Protein AF-A0A5I3I6V0-F1 (afdb_monomer_lite)

Secondary structure (DSSP, 8-state):
--------PPP-TT-HHHHHHHHHHHHHHHHHHHHHHHHHHHHHHHHHHHHT--HHHHHHHHHHHHHHHHH-

InterPro domains:
  IPR020126 Protein of unknown function DUF2732 [PF10809] (1-63)

Structure (mmCIF, N/CA/C/O backbone):
data_AF-A0A5I3I6V0-F1
#
_entry.id   AF-A0A5I3I6V0-F1
#
loop_
_atom_site.group_PDB
_atom_site.id
_atom_site.type_symbol
_atom_site.label_atom_id
_atom_site.label_alt_id
_atom_site.label_comp_id
_atom_site.label_asym_id
_atom_site.label_entity_id
_atom_site.label_seq_id
_atom_site.pdbx_PDB_ins_code
_atom_site.Cartn_x
_atom_site.Cartn_y
_atom_site.Cartn_z
_atom_site.occupancy
_atom_site.B_iso_or_equiv
_atom_site.auth_seq_id
_atom_site.auth_comp_id
_atom_site.auth_asym_id
_atom_site.auth_atom_id
_atom_site.pdbx_PDB_model_num
ATOM 1 N N . MET A 1 1 ? 28.897 2.240 -2.984 1.00 43.03 1 MET A N 1
ATOM 2 C CA . MET A 1 1 ? 28.805 1.804 -4.396 1.00 43.03 1 MET A CA 1
ATOM 3 C C . MET A 1 1 ? 27.621 2.519 -5.032 1.00 43.03 1 MET A C 1
ATOM 5 O O . MET A 1 1 ? 26.549 2.459 -4.447 1.00 43.03 1 MET A O 1
ATOM 9 N N . ARG A 1 2 ? 27.796 3.247 -6.145 1.00 49.19 2 ARG A N 1
ATOM 10 C CA . ARG A 1 2 ? 26.661 3.808 -6.904 1.00 49.19 2 ARG A CA 1
ATOM 11 C C . ARG A 1 2 ? 26.324 2.823 -8.018 1.00 49.19 2 ARG A C 1
ATOM 13 O O . ARG A 1 2 ? 27.193 2.532 -8.832 1.00 49.19 2 ARG A O 1
ATOM 20 N N . ASN A 1 3 ? 25.105 2.294 -8.017 1.00 67.12 3 ASN A N 1
ATOM 21 C CA . ASN A 1 3 ? 24.595 1.489 -9.120 1.00 67.12 3 ASN A CA 1
ATOM 22 C C . ASN A 1 3 ? 24.247 2.450 -10.268 1.00 67.12 3 ASN A C 1
ATOM 24 O O . ASN A 1 3 ? 23.206 3.099 -10.232 1.00 67.12 3 ASN A O 1
ATOM 28 N N . ILE A 1 4 ? 25.177 2.639 -11.205 1.00 72.94 4 ILE A N 1
ATOM 29 C CA . ILE A 1 4 ? 24.948 3.426 -12.419 1.00 72.94 4 ILE A CA 1
ATOM 30 C C . ILE A 1 4 ? 24.913 2.434 -13.578 1.00 72.94 4 ILE A C 1
ATOM 32 O O . ILE A 1 4 ? 25.957 1.966 -14.029 1.00 72.94 4 ILE A O 1
ATOM 36 N N . GLU A 1 5 ? 23.707 2.102 -14.038 1.00 78.38 5 GLU A N 1
ATOM 37 C CA . GLU A 1 5 ? 23.494 1.372 -15.287 1.00 78.38 5 GLU A CA 1
ATOM 38 C C . GLU A 1 5 ? 23.422 2.364 -16.451 1.00 78.38 5 GLU A C 1
ATOM 40 O O . GLU A 1 5 ? 22.499 3.175 -16.541 1.00 78.38 5 GLU A O 1
ATOM 45 N N . THR A 1 6 ? 24.378 2.286 -17.375 1.00 77.06 6 THR A N 1
ATOM 46 C CA . THR A 1 6 ? 24.332 3.059 -18.620 1.00 77.06 6 THR A CA 1
ATOM 47 C C . THR A 1 6 ? 23.511 2.291 -19.652 1.00 77.06 6 THR A C 1
ATOM 49 O O . THR A 1 6 ? 23.928 1.228 -20.111 1.00 77.06 6 THR A O 1
ATOM 52 N N . ARG A 1 7 ? 22.344 2.821 -20.038 1.00 73.62 7 ARG A N 1
ATOM 53 C CA . ARG A 1 7 ? 21.493 2.241 -21.091 1.00 73.62 7 ARG A CA 1
ATOM 54 C C . ARG A 1 7 ? 21.538 3.111 -22.343 1.00 73.62 7 ARG A C 1
ATOM 56 O O . ARG A 1 7 ? 21.329 4.316 -22.268 1.00 73.62 7 ARG A O 1
ATOM 63 N N . ILE A 1 8 ? 21.806 2.490 -23.492 1.00 76.88 8 ILE A N 1
ATOM 64 C CA . ILE A 1 8 ? 21.784 3.157 -24.798 1.00 76.88 8 ILE A CA 1
ATOM 65 C C . I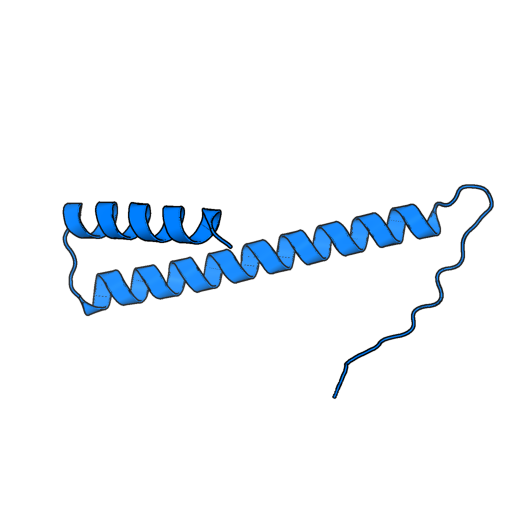LE A 1 8 ? 20.396 2.951 -25.406 1.00 76.88 8 ILE A C 1
ATOM 67 O O . ILE A 1 8 ? 20.053 1.844 -25.819 1.00 76.88 8 ILE A O 1
ATOM 71 N N . THR A 1 9 ? 19.595 4.010 -25.468 1.00 73.25 9 THR A N 1
ATOM 72 C CA . THR A 1 9 ? 18.304 4.013 -26.167 1.00 73.25 9 THR A CA 1
ATOM 73 C C . THR A 1 9 ? 18.478 4.517 -27.590 1.00 73.25 9 THR A C 1
ATOM 75 O O . THR A 1 9 ? 18.953 5.629 -27.807 1.00 73.25 9 THR A O 1
ATOM 78 N N . LYS A 1 10 ? 18.077 3.704 -28.571 1.00 71.88 10 LYS A N 1
ATOM 79 C CA . LYS A 1 10 ? 18.025 4.127 -29.973 1.00 71.88 10 LYS A CA 1
ATOM 80 C C . LYS A 1 10 ? 16.843 5.079 -30.150 1.00 71.88 10 LYS A C 1
ATOM 82 O O . LYS A 1 10 ? 15.702 4.678 -29.934 1.00 71.88 10 LYS A O 1
ATOM 87 N N . THR A 1 11 ? 17.115 6.319 -30.531 1.00 71.31 11 THR A N 1
ATOM 88 C CA . THR A 1 11 ? 16.091 7.308 -30.873 1.00 71.31 11 THR A CA 1
ATOM 89 C C . THR A 1 11 ? 15.940 7.356 -32.392 1.00 71.31 11 THR A C 1
ATOM 91 O O . THR A 1 11 ? 16.923 7.509 -33.117 1.00 71.31 11 THR A O 1
ATOM 94 N N . GLY A 1 12 ? 14.721 7.114 -32.880 1.00 73.31 12 GLY A N 1
ATOM 95 C CA . GLY A 1 12 ? 14.359 7.305 -34.286 1.00 73.31 12 GLY A CA 1
ATOM 96 C C . GLY A 1 12 ? 13.983 8.766 -34.570 1.00 73.31 12 GLY A C 1
ATOM 97 O O . GLY A 1 12 ? 13.982 9.573 -33.643 1.00 73.31 12 GLY A O 1
ATOM 98 N N . PRO A 1 13 ? 13.627 9.116 -35.821 1.00 74.44 13 PRO A N 1
ATOM 99 C CA . PRO A 1 13 ? 13.191 10.470 -36.194 1.00 74.44 13 PRO A CA 1
ATOM 100 C C . PRO A 1 13 ? 11.954 10.974 -35.431 1.00 74.44 13 PRO A C 1
ATOM 102 O O . PRO A 1 13 ? 11.662 12.163 -35.463 1.00 74.44 13 PRO A O 1
ATOM 105 N N . ASP A 1 14 ? 11.211 10.064 -34.800 1.00 80.00 14 ASP A N 1
ATOM 106 C CA . ASP A 1 14 ? 9.936 10.282 -34.118 1.00 80.00 14 ASP A CA 1
ATOM 107 C C . ASP A 1 14 ? 10.028 10.196 -32.581 1.00 80.00 14 ASP A C 1
ATOM 109 O O . ASP A 1 14 ? 9.000 10.174 -31.904 1.00 80.00 14 ASP A O 1
ATOM 113 N N . ASP A 1 15 ? 11.239 10.103 -32.015 1.00 80.19 15 ASP A N 1
ATOM 114 C CA . ASP A 1 15 ? 11.489 9.985 -30.570 1.00 80.19 15 ASP A CA 1
ATOM 115 C C . ASP A 1 15 ? 10.759 8.815 -29.871 1.00 80.19 15 ASP A C 1
ATOM 117 O O . ASP A 1 15 ? 10.676 8.765 -28.637 1.00 80.19 15 ASP A O 1
ATOM 121 N N . ALA A 1 16 ? 10.277 7.814 -30.621 1.00 82.56 16 ALA A N 1
ATOM 122 C CA . ALA A 1 16 ? 9.501 6.696 -30.076 1.00 82.56 16 ALA A CA 1
ATOM 123 C C . ALA A 1 16 ? 10.243 5.949 -28.949 1.00 82.56 16 ALA A C 1
ATOM 125 O O . ALA A 1 16 ? 9.643 5.563 -27.944 1.00 82.56 16 ALA A O 1
ATOM 126 N N . GLY A 1 17 ? 11.569 5.820 -29.067 1.00 85.38 17 GLY A N 1
ATOM 127 C CA . GLY A 1 17 ? 12.420 5.210 -28.042 1.00 85.38 17 GLY A CA 1
ATOM 128 C C . GLY A 1 17 ? 12.451 5.977 -26.712 1.00 85.38 17 GLY A C 1
ATOM 129 O O . GLY A 1 17 ? 12.497 5.350 -25.653 1.00 85.38 17 GLY A O 1
ATOM 130 N N . LEU A 1 18 ? 12.376 7.314 -26.736 1.00 88.19 18 LEU A N 1
ATOM 131 C CA . LEU A 1 18 ? 12.332 8.135 -25.517 1.00 88.19 18 LEU A CA 1
ATOM 132 C C . LEU A 1 18 ? 10.963 8.063 -24.844 1.00 88.19 18 LEU A C 1
ATOM 134 O O . LEU A 1 18 ? 10.882 7.933 -23.623 1.00 88.19 18 LEU A O 1
ATOM 138 N N . ASN A 1 19 ? 9.889 8.096 -25.634 1.00 89.06 19 ASN A N 1
ATOM 139 C CA . ASN A 1 19 ? 8.527 7.964 -25.118 1.00 89.06 19 ASN A CA 1
ATOM 140 C C . ASN A 1 19 ? 8.300 6.599 -24.457 1.00 89.06 19 ASN A C 1
ATOM 142 O O . ASN A 1 19 ? 7.673 6.524 -23.394 1.00 89.06 19 ASN A O 1
ATOM 146 N N . GLN A 1 20 ? 8.862 5.533 -25.035 1.00 88.44 20 GLN A N 1
ATOM 147 C CA . GLN A 1 20 ? 8.843 4.210 -24.419 1.00 88.44 20 GLN A CA 1
ATOM 148 C C . GLN A 1 20 ? 9.619 4.200 -23.096 1.00 88.44 20 GLN A C 1
ATOM 150 O O . GLN A 1 20 ? 9.070 3.781 -22.081 1.00 88.44 20 GLN A O 1
ATOM 155 N N . LEU A 1 21 ? 10.843 4.744 -23.069 1.00 90.12 21 LEU A N 1
ATOM 156 C CA . LEU A 1 21 ? 11.653 4.817 -21.847 1.00 90.12 21 LEU A CA 1
ATOM 157 C C . LEU A 1 21 ? 10.939 5.592 -20.728 1.00 90.12 21 LEU A C 1
ATOM 159 O O . LEU A 1 21 ? 10.934 5.161 -19.575 1.00 90.12 21 LEU A O 1
ATOM 163 N N . LEU A 1 22 ? 10.313 6.723 -21.061 1.00 90.88 22 LEU A N 1
ATOM 164 C CA . LEU A 1 22 ? 9.550 7.527 -20.108 1.00 90.88 22 LEU A CA 1
ATOM 165 C C . LEU A 1 22 ? 8.332 6.764 -19.575 1.00 90.88 22 LEU A C 1
ATOM 167 O O . LEU A 1 22 ? 8.012 6.855 -18.388 1.00 90.88 22 LEU A O 1
ATOM 171 N N . THR A 1 23 ? 7.653 6.014 -20.441 1.00 93.56 23 THR A N 1
ATOM 172 C CA . THR A 1 23 ? 6.510 5.179 -20.059 1.00 93.56 23 THR A CA 1
ATOM 173 C C . THR A 1 23 ? 6.944 4.071 -19.106 1.00 93.56 23 THR A C 1
ATOM 175 O O . THR A 1 23 ? 6.346 3.918 -18.041 1.00 93.56 23 THR A O 1
ATOM 178 N N . ASP A 1 24 ? 8.023 3.363 -19.431 1.00 92.44 24 ASP A N 1
ATOM 179 C CA . ASP A 1 24 ? 8.571 2.295 -18.595 1.00 92.44 24 ASP A CA 1
ATOM 180 C C . ASP A 1 24 ? 9.008 2.834 -17.227 1.00 92.44 24 ASP A C 1
ATOM 182 O O . ASP A 1 24 ? 8.640 2.274 -16.193 1.00 92.44 24 ASP A O 1
ATOM 186 N N . ALA A 1 25 ? 9.708 3.973 -17.200 1.00 93.31 25 ALA A N 1
ATOM 187 C CA . ALA A 1 25 ? 10.131 4.624 -15.962 1.00 93.31 25 ALA A CA 1
ATOM 188 C C . ALA A 1 25 ? 8.939 5.036 -15.082 1.00 93.31 25 ALA A C 1
ATOM 190 O O . ALA A 1 25 ? 8.945 4.782 -13.878 1.00 93.31 25 ALA A O 1
ATOM 191 N N . ARG A 1 26 ? 7.881 5.616 -15.668 1.00 95.38 26 ARG A N 1
ATOM 192 C CA . ARG A 1 26 ? 6.646 5.970 -14.941 1.00 95.38 26 ARG A CA 1
ATOM 193 C C . ARG A 1 26 ? 5.937 4.741 -14.378 1.00 95.38 26 ARG A C 1
ATOM 195 O O . ARG A 1 26 ? 5.405 4.786 -13.268 1.00 95.38 26 ARG A O 1
ATOM 202 N N . MET A 1 27 ? 5.906 3.647 -15.135 1.00 96.06 27 MET A N 1
ATOM 203 C CA . MET A 1 27 ? 5.302 2.395 -14.684 1.00 96.06 27 MET A CA 1
ATOM 204 C C . MET A 1 27 ? 6.091 1.773 -13.533 1.00 96.06 27 MET A C 1
ATOM 206 O O . MET A 1 27 ? 5.484 1.335 -12.555 1.00 96.06 27 MET A O 1
ATOM 210 N N . GLU A 1 28 ? 7.419 1.779 -13.616 1.00 95.56 28 GLU A N 1
ATOM 211 C CA . GLU A 1 28 ? 8.289 1.295 -12.544 1.00 95.56 28 GLU A CA 1
ATOM 212 C C . GLU A 1 28 ? 8.130 2.137 -11.276 1.00 95.56 28 GLU A C 1
ATOM 214 O O . GLU A 1 28 ? 7.901 1.609 -10.192 1.00 95.56 28 GLU A O 1
ATOM 219 N N . GLU A 1 29 ? 8.121 3.459 -11.411 1.00 95.38 29 GLU A N 1
ATOM 220 C CA . GLU A 1 29 ? 7.891 4.376 -10.300 1.00 95.38 29 GLU A CA 1
ATOM 221 C C . GLU A 1 29 ? 6.513 4.153 -9.648 1.00 95.38 29 GLU A C 1
ATOM 223 O O . GLU A 1 29 ? 6.383 4.125 -8.421 1.00 95.38 29 GLU A O 1
ATOM 228 N N . ARG A 1 30 ? 5.461 3.934 -10.450 1.00 96.06 30 ARG A N 1
ATOM 229 C CA . ARG A 1 30 ? 4.122 3.594 -9.945 1.00 96.06 30 ARG A CA 1
ATOM 230 C C . ARG A 1 30 ? 4.130 2.277 -9.169 1.00 96.06 30 ARG A C 1
ATOM 232 O O . ARG A 1 30 ? 3.498 2.201 -8.114 1.00 96.06 30 ARG A O 1
ATOM 239 N N . ARG A 1 31 ? 4.835 1.257 -9.666 1.00 95.94 31 ARG A N 1
ATOM 240 C CA . ARG A 1 31 ? 4.992 -0.033 -8.976 1.00 95.94 31 ARG A CA 1
ATOM 241 C C . ARG A 1 31 ? 5.745 0.136 -7.664 1.00 95.94 31 ARG A C 1
ATOM 243 O O . ARG A 1 31 ? 5.250 -0.316 -6.639 1.00 95.94 31 ARG A O 1
ATOM 250 N N . ALA A 1 32 ? 6.868 0.848 -7.672 1.00 94.81 32 ALA A N 1
ATOM 251 C CA . ALA A 1 32 ? 7.649 1.127 -6.474 1.00 94.81 32 ALA A CA 1
ATOM 252 C C . ALA A 1 32 ? 6.810 1.845 -5.403 1.00 94.81 32 ALA A C 1
ATOM 254 O O . ALA A 1 32 ? 6.800 1.429 -4.243 1.00 94.81 32 ALA A O 1
ATOM 255 N N . ARG A 1 33 ? 6.024 2.861 -5.792 1.00 93.56 33 ARG A N 1
ATOM 256 C CA . ARG A 1 33 ? 5.087 3.537 -4.878 1.00 93.56 33 ARG A CA 1
ATOM 257 C C . ARG A 1 33 ? 4.022 2.593 -4.321 1.00 93.56 33 ARG A C 1
ATOM 259 O O . ARG A 1 33 ? 3.729 2.658 -3.128 1.00 93.56 33 ARG A O 1
ATOM 266 N N . ALA A 1 34 ? 3.447 1.727 -5.156 1.00 95.38 34 ALA A N 1
ATOM 267 C CA . ALA A 1 34 ? 2.455 0.747 -4.718 1.00 95.38 34 ALA A CA 1
ATOM 268 C C . ALA A 1 34 ? 3.056 -0.253 -3.716 1.00 95.38 34 ALA A C 1
ATOM 270 O O . ALA A 1 34 ? 2.467 -0.479 -2.661 1.00 95.38 34 ALA A O 1
ATOM 271 N N . SER A 1 35 ? 4.255 -0.772 -3.989 1.00 95.81 35 SER A N 1
ATOM 272 C CA . SER A 1 35 ? 4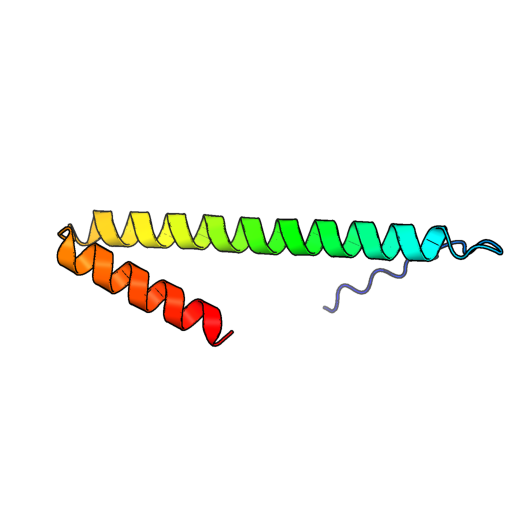.983 -1.667 -3.084 1.00 95.81 35 SER A CA 1
ATOM 273 C C . SER A 1 35 ? 5.314 -0.994 -1.750 1.00 95.81 35 SER A C 1
ATOM 275 O O . SER A 1 35 ? 5.092 -1.576 -0.690 1.00 95.81 35 SER A O 1
ATOM 277 N N . ALA A 1 36 ? 5.771 0.262 -1.776 1.00 93.75 36 ALA A N 1
ATOM 278 C CA . ALA A 1 36 ? 6.023 1.037 -0.563 1.00 93.75 36 ALA A CA 1
ATOM 279 C C . ALA A 1 36 ? 4.737 1.291 0.243 1.00 93.75 36 ALA A C 1
ATOM 281 O O . ALA A 1 36 ? 4.758 1.317 1.474 1.00 93.75 36 ALA A O 1
ATOM 282 N N . MET A 1 37 ? 3.599 1.483 -0.428 1.00 94.12 37 MET A N 1
ATOM 283 C CA . MET A 1 37 ? 2.306 1.617 0.243 1.00 94.12 37 MET A CA 1
ATOM 284 C C . MET A 1 37 ? 1.844 0.297 0.869 1.00 94.12 37 MET A C 1
ATOM 286 O O . MET A 1 37 ? 1.418 0.305 2.020 1.00 94.12 37 MET A O 1
ATOM 290 N N . ALA A 1 38 ? 1.983 -0.827 0.162 1.00 96.19 38 ALA A N 1
ATOM 291 C CA . ALA A 1 38 ? 1.640 -2.151 0.682 1.00 96.19 38 ALA A CA 1
ATOM 292 C C . ALA A 1 38 ? 2.429 -2.479 1.961 1.00 96.19 38 ALA A C 1
ATOM 294 O O . ALA A 1 38 ? 1.828 -2.748 2.996 1.00 96.19 38 ALA A O 1
ATOM 295 N N . ALA A 1 39 ? 3.755 -2.307 1.939 1.00 95.75 39 ALA A N 1
ATOM 296 C CA . ALA A 1 39 ? 4.602 -2.542 3.111 1.00 95.75 39 ALA A CA 1
ATOM 297 C C . ALA A 1 39 ? 4.219 -1.661 4.319 1.00 95.75 39 ALA A C 1
ATOM 299 O O . ALA A 1 39 ? 4.296 -2.085 5.474 1.00 95.75 39 ALA A O 1
ATOM 300 N N . ARG A 1 40 ? 3.778 -0.421 4.068 1.00 94.12 40 ARG A N 1
ATOM 301 C CA . ARG A 1 40 ? 3.276 0.469 5.125 1.00 94.12 40 ARG A CA 1
ATOM 302 C C . ARG A 1 40 ? 1.948 -0.017 5.701 1.00 94.12 40 ARG A C 1
ATOM 304 O O . ARG A 1 40 ? 1.781 0.037 6.917 1.00 94.12 40 ARG A O 1
ATOM 311 N N . LEU A 1 41 ? 1.027 -0.493 4.862 1.00 96.19 41 LEU A N 1
ATOM 312 C CA . LEU A 1 41 ? -0.239 -1.071 5.320 1.00 96.19 41 LEU A CA 1
ATOM 313 C C . LEU A 1 41 ? -0.007 -2.323 6.174 1.00 96.19 41 LEU A C 1
ATOM 315 O O . LEU A 1 41 ? -0.624 -2.440 7.231 1.00 96.19 41 LEU A O 1
ATOM 319 N N . ASP A 1 42 ? 0.938 -3.185 5.793 1.00 97.81 42 ASP A N 1
ATOM 320 C CA . ASP A 1 42 ? 1.319 -4.357 6.592 1.00 97.81 42 ASP A CA 1
ATOM 321 C C . ASP A 1 42 ? 1.873 -3.950 7.966 1.00 97.81 42 ASP A C 1
ATOM 323 O O . ASP A 1 42 ? 1.476 -4.491 8.999 1.00 97.81 42 ASP A O 1
ATOM 327 N N . SER A 1 43 ? 2.742 -2.935 8.005 1.00 95.81 43 SER A N 1
ATOM 328 C CA . SER A 1 43 ? 3.279 -2.390 9.259 1.00 95.81 43 SER A CA 1
ATOM 329 C C . SER A 1 43 ? 2.179 -1.821 10.164 1.00 95.81 43 SER A C 1
ATOM 331 O O . SER A 1 43 ? 2.164 -2.081 11.371 1.00 95.81 43 SER A O 1
ATOM 333 N N . LEU A 1 44 ? 1.210 -1.099 9.590 1.00 96.62 44 LEU A N 1
ATOM 334 C CA . LEU A 1 44 ? 0.052 -0.591 10.329 1.00 96.62 44 LEU A CA 1
ATOM 335 C C . LEU A 1 44 ? -0.818 -1.727 10.876 1.00 96.62 44 LEU A C 1
ATOM 337 O O . LEU A 1 44 ? -1.199 -1.677 12.043 1.00 96.62 44 LEU A O 1
ATOM 341 N N . ALA A 1 45 ? -1.091 -2.763 10.081 1.00 97.62 45 ALA A N 1
ATOM 342 C CA . ALA A 1 45 ? -1.865 -3.925 10.516 1.00 97.62 45 ALA A CA 1
ATOM 343 C C . ALA A 1 45 ? -1.181 -4.669 11.677 1.00 97.62 45 ALA A C 1
ATOM 345 O O . ALA A 1 45 ? -1.823 -4.983 12.687 1.00 97.62 45 ALA A O 1
ATOM 346 N N . CYS A 1 46 ? 0.136 -4.878 11.583 1.00 97.75 46 CYS A N 1
ATOM 347 C CA . CYS A 1 46 ? 0.949 -5.419 12.672 1.00 97.75 46 CYS A CA 1
ATOM 348 C C . CYS A 1 46 ? 0.882 -4.535 13.926 1.00 97.75 46 CYS A C 1
ATOM 350 O O . CYS A 1 46 ? 0.744 -5.044 15.041 1.00 97.75 46 CYS A O 1
ATOM 352 N N . HIS A 1 47 ? 0.941 -3.211 13.771 1.00 96.81 47 HIS A N 1
ATOM 353 C CA . HIS A 1 47 ? 0.858 -2.279 14.894 1.00 96.81 47 HIS A CA 1
ATOM 354 C C . HIS A 1 47 ? -0.509 -2.326 15.590 1.00 96.81 47 HIS A C 1
ATOM 356 O O . HIS A 1 47 ? -0.565 -2.456 16.810 1.00 96.81 47 HIS A O 1
ATOM 362 N N . ILE A 1 48 ? -1.601 -2.294 14.820 1.00 97.75 48 ILE A N 1
ATOM 363 C CA . ILE A 1 48 ? -2.978 -2.393 15.326 1.00 97.75 48 ILE A CA 1
ATOM 364 C C . ILE A 1 48 ? -3.166 -3.695 16.108 1.00 97.75 48 ILE A C 1
ATOM 366 O O . ILE A 1 48 ? -3.652 -3.671 17.237 1.00 97.75 48 ILE A O 1
ATOM 370 N N . THR A 1 49 ? -2.719 -4.818 15.539 1.00 97.75 49 THR A N 1
ATOM 371 C CA . THR A 1 49 ? -2.872 -6.146 16.150 1.00 97.75 49 THR A CA 1
ATOM 372 C C . THR A 1 49 ? -2.031 -6.284 17.419 1.00 97.75 49 THR A C 1
ATOM 374 O O . THR A 1 49 ? -2.537 -6.703 18.456 1.00 97.75 49 THR A O 1
ATOM 377 N N . SER A 1 50 ? -0.755 -5.888 17.373 1.00 97.69 50 SER A N 1
ATOM 378 C CA . SER A 1 50 ? 0.160 -6.007 18.521 1.00 97.69 50 SER A CA 1
ATOM 379 C C . SER A 1 50 ? -0.235 -5.123 19.704 1.00 97.69 50 SER A C 1
ATOM 381 O O . SER A 1 50 ? -0.008 -5.496 20.853 1.00 97.69 50 SER A O 1
ATOM 383 N N . ARG A 1 51 ? -0.836 -3.959 19.437 1.00 97.00 51 ARG A N 1
ATOM 384 C CA . ARG A 1 51 ? -1.302 -3.017 20.462 1.00 97.00 51 ARG A CA 1
ATOM 385 C C . ARG A 1 51 ? -2.765 -3.216 20.849 1.00 97.00 51 ARG A C 1
ATOM 387 O O . ARG A 1 51 ? -3.218 -2.527 21.753 1.00 97.00 51 ARG A O 1
ATOM 394 N N . GLN A 1 52 ? -3.471 -4.141 20.192 1.00 96.81 52 GLN A N 1
ATOM 395 C CA . GLN A 1 52 ? -4.902 -4.395 20.389 1.00 96.81 52 GLN A CA 1
ATOM 396 C C . GLN A 1 52 ? -5.726 -3.098 20.322 1.00 96.81 52 GLN A C 1
ATOM 398 O O . GLN A 1 52 ? -6.598 -2.858 21.156 1.00 96.81 52 GLN A O 1
ATOM 403 N N . LEU A 1 53 ? -5.407 -2.241 19.344 1.00 97.75 53 LEU A N 1
ATOM 404 C CA . LEU A 1 53 ? -6.039 -0.929 19.225 1.00 97.75 53 LEU A CA 1
ATOM 405 C C . LEU A 1 53 ? -7.534 -1.069 18.957 1.00 97.75 53 LEU A C 1
ATOM 407 O O . LEU A 1 53 ? -7.969 -1.883 18.139 1.00 97.75 53 LEU A O 1
ATOM 411 N N . ASN A 1 54 ? -8.322 -0.210 19.591 1.00 97.12 54 ASN A N 1
ATOM 412 C CA . ASN A 1 54 ? -9.738 -0.105 19.282 1.00 97.12 54 ASN A CA 1
ATOM 413 C C . ASN A 1 54 ? -9.969 0.680 17.971 1.00 97.12 54 ASN A C 1
ATOM 415 O O . ASN A 1 54 ? -9.050 1.213 17.339 1.00 97.12 54 ASN A O 1
ATOM 419 N N . HI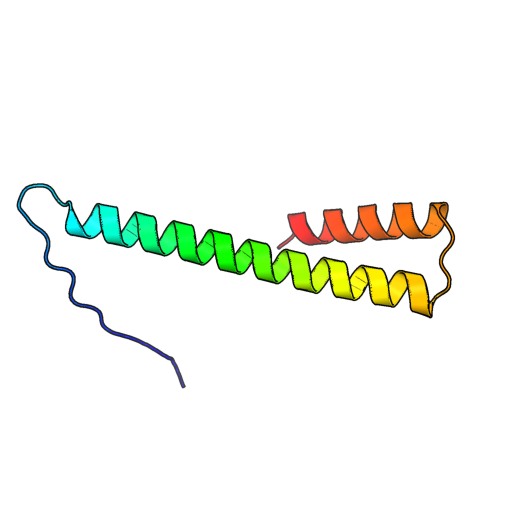S A 1 55 ? -11.228 0.758 17.540 1.00 96.19 55 HIS A N 1
ATOM 420 C CA . HIS A 1 55 ? -11.608 1.412 16.286 1.00 96.19 55 HIS A CA 1
ATOM 421 C C . HIS A 1 55 ? -11.291 2.921 16.256 1.00 96.19 55 HIS A C 1
ATOM 423 O O . HIS A 1 55 ? -10.945 3.445 15.197 1.00 96.19 55 HIS A O 1
ATOM 429 N N . VAL A 1 56 ? -11.359 3.619 17.396 1.00 98.25 56 VAL A N 1
ATOM 430 C CA . VAL A 1 56 ? -11.044 5.056 17.495 1.00 98.25 56 VAL A CA 1
ATOM 431 C C . VAL A 1 56 ? -9.541 5.286 17.362 1.00 98.25 56 VAL A C 1
ATOM 433 O O . VAL A 1 56 ? -9.110 6.120 16.565 1.00 98.25 56 VAL A O 1
ATOM 436 N N . GLU A 1 57 ? -8.740 4.515 18.093 1.00 97.12 57 GLU A N 1
ATOM 437 C CA . GLU A 1 57 ? -7.274 4.581 18.050 1.00 97.12 57 GLU A CA 1
ATOM 438 C C . GLU A 1 57 ? -6.741 4.220 16.664 1.00 97.12 57 GLU A C 1
ATOM 440 O O . GLU A 1 57 ? -5.866 4.899 16.127 1.00 97.12 57 GLU A O 1
ATOM 445 N N . THR A 1 58 ? -7.327 3.193 16.046 1.00 97.3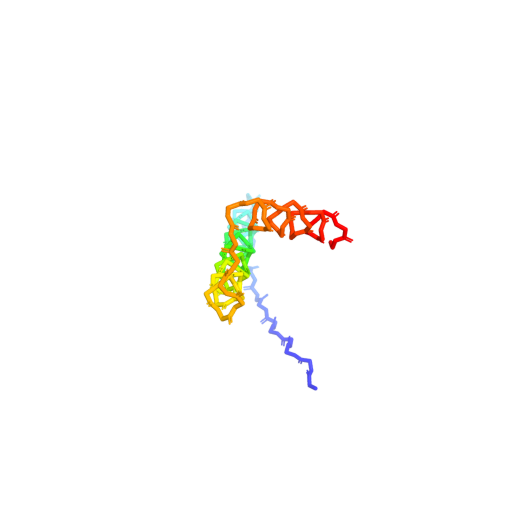1 58 THR A N 1
ATOM 446 C CA . THR A 1 58 ? -7.007 2.791 14.676 1.00 97.31 58 THR A CA 1
ATOM 447 C C . THR A 1 58 ? -7.316 3.915 13.688 1.00 97.31 58 THR A C 1
ATOM 449 O O . THR A 1 58 ? -6.479 4.243 12.848 1.00 97.31 58 THR A O 1
ATOM 452 N N . ALA A 1 59 ? -8.484 4.557 13.796 1.00 97.69 59 ALA A N 1
ATOM 453 C CA . ALA A 1 59 ? -8.840 5.675 12.927 1.00 97.69 59 ALA A CA 1
ATOM 454 C C . ALA A 1 59 ? -7.865 6.855 13.072 1.00 97.69 59 ALA A C 1
ATOM 456 O O . ALA A 1 59 ? -7.497 7.471 12.070 1.00 97.69 59 ALA A O 1
ATOM 457 N N . GLU A 1 60 ? -7.409 7.158 14.290 1.00 97.06 60 GLU A N 1
ATOM 458 C CA . GLU A 1 60 ? -6.429 8.226 14.502 1.00 97.06 60 GLU A CA 1
ATOM 459 C C . GLU A 1 60 ? -5.042 7.861 13.967 1.00 97.06 60 GLU A C 1
ATOM 461 O O . GLU A 1 60 ? -4.415 8.667 13.272 1.00 97.06 60 GLU A O 1
ATOM 466 N N . LEU A 1 61 ? -4.598 6.621 14.181 1.00 96.38 61 LEU A N 1
ATOM 467 C CA . LEU A 1 61 ? -3.361 6.108 13.602 1.00 96.38 61 LEU A CA 1
ATOM 468 C C . LEU A 1 61 ? -3.366 6.232 12.070 1.00 96.38 61 LEU A C 1
ATOM 470 O O . LEU A 1 61 ? -2.382 6.694 11.491 1.00 96.38 61 LEU A O 1
ATOM 474 N N . LEU A 1 62 ? -4.483 5.902 11.411 1.00 95.38 62 LEU A N 1
ATOM 475 C CA . LEU A 1 62 ? -4.641 6.059 9.961 1.00 95.38 62 LEU A CA 1
ATOM 476 C C . LEU A 1 62 ? -4.549 7.531 9.519 1.00 95.38 62 LEU A C 1
ATOM 478 O O . LEU A 1 62 ? -3.919 7.829 8.501 1.00 95.38 62 LEU A O 1
ATOM 482 N N . ARG A 1 63 ? -5.111 8.480 10.283 1.00 95.75 63 ARG A N 1
ATOM 483 C CA . ARG A 1 63 ? -4.976 9.923 9.987 1.00 95.75 63 ARG A CA 1
ATOM 484 C C . ARG A 1 63 ? -3.538 10.410 10.131 1.00 95.75 63 ARG A C 1
ATOM 486 O O . ARG A 1 63 ? -3.104 11.245 9.335 1.00 95.75 63 ARG A O 1
ATOM 493 N N . ILE A 1 64 ? -2.811 9.922 11.135 1.00 94.56 64 ILE A N 1
ATOM 494 C CA . ILE A 1 64 ? -1.392 10.241 11.340 1.00 94.56 64 ILE A CA 1
ATOM 495 C C . ILE A 1 64 ? -0.552 9.658 10.203 1.00 94.56 64 ILE A C 1
ATOM 497 O O . ILE A 1 64 ? 0.249 10.381 9.614 1.00 94.56 64 ILE A O 1
ATOM 501 N N . ALA A 1 65 ? -0.766 8.387 9.854 1.00 91.50 65 ALA A N 1
ATOM 502 C CA . ALA A 1 65 ? -0.063 7.729 8.758 1.00 91.50 65 ALA A CA 1
ATOM 503 C C . ALA A 1 65 ? -0.269 8.466 7.426 1.00 91.50 65 ALA A C 1
ATOM 505 O O . ALA A 1 65 ? 0.693 8.705 6.700 1.00 91.50 65 ALA A O 1
ATOM 506 N N . ARG A 1 66 ? -1.501 8.914 7.150 1.00 91.81 66 ARG A N 1
ATOM 507 C CA . ARG A 1 66 ? -1.813 9.749 5.983 1.00 91.81 66 ARG A CA 1
ATOM 508 C C . ARG A 1 66 ? -1.077 11.090 6.007 1.00 91.81 66 ARG A C 1
ATOM 510 O O . ARG A 1 66 ? -0.540 11.484 4.982 1.00 91.81 66 ARG A O 1
ATOM 517 N N . ARG A 1 67 ? -1.055 11.797 7.144 1.00 91.69 67 ARG A N 1
ATOM 518 C CA . ARG A 1 67 ? -0.344 13.087 7.252 1.00 91.69 67 ARG A CA 1
ATOM 519 C C . ARG A 1 67 ? 1.142 12.929 6.938 1.00 91.69 67 ARG A C 1
ATOM 521 O O . ARG A 1 67 ? 1.652 13.655 6.102 1.00 91.69 67 ARG A O 1
ATOM 528 N N . ARG A 1 68 ? 1.781 11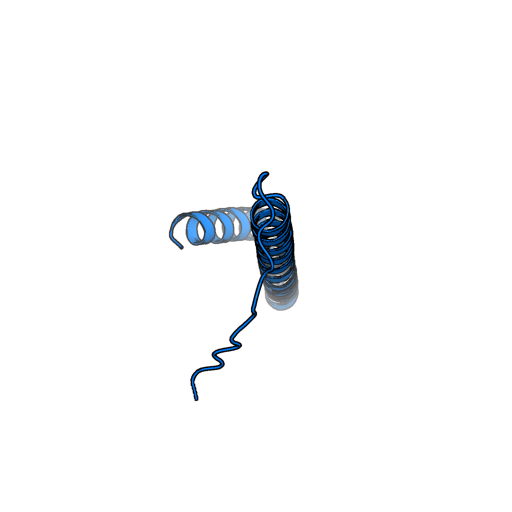.903 7.509 1.00 84.38 68 ARG A N 1
ATOM 529 C CA . ARG A 1 68 ? 3.196 11.599 7.248 1.00 84.38 68 ARG A CA 1
ATOM 530 C C . ARG A 1 68 ? 3.489 11.343 5.768 1.00 84.38 68 ARG A C 1
ATOM 532 O O . ARG A 1 68 ? 4.553 11.710 5.310 1.00 84.38 68 ARG A O 1
ATOM 539 N N . SER A 1 69 ? 2.552 10.758 5.017 1.00 77.00 69 SER A N 1
ATOM 540 C CA . SER A 1 69 ? 2.739 10.533 3.574 1.00 77.00 69 SER A CA 1
ATOM 541 C C . SER A 1 69 ? 2.604 11.779 2.693 1.00 77.00 69 SER A C 1
ATOM 543 O O . SER A 1 69 ? 2.892 11.685 1.507 1.00 77.00 69 SER A O 1
ATOM 545 N N . THR A 1 70 ? 2.124 12.903 3.232 1.00 73.06 70 THR A N 1
ATOM 546 C CA . THR A 1 70 ? 2.027 14.179 2.502 1.00 73.06 70 THR A CA 1
ATOM 547 C C . THR A 1 70 ? 3.276 15.046 2.693 1.00 73.06 70 THR A C 1
ATOM 549 O O . THR A 1 70 ? 3.499 15.953 1.897 1.00 73.06 70 THR A O 1
ATOM 552 N N . ASP A 1 71 ? 4.064 14.774 3.737 1.00 64.31 71 ASP A N 1
ATOM 553 C CA . ASP A 1 71 ? 5.257 15.550 4.098 1.00 64.31 71 ASP A CA 1
ATOM 554 C C . ASP A 1 71 ? 6.563 14.994 3.470 1.00 64.31 71 ASP A C 1
ATOM 556 O O . ASP A 1 71 ? 7.574 15.695 3.496 1.00 64.31 71 ASP A O 1
ATOM 560 N N . ASP A 1 72 ? 6.536 13.772 2.910 1.00 53.97 72 ASP A N 1
ATOM 561 C CA . ASP A 1 72 ? 7.623 13.122 2.137 1.00 53.97 72 ASP A CA 1
ATOM 562 C C . ASP A 1 72 ? 7.540 13.455 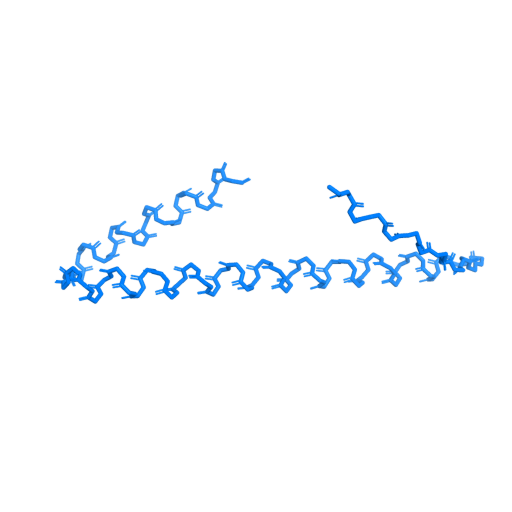0.632 1.00 53.97 72 ASP A C 1
ATOM 564 O O . ASP A 1 72 ? 8.601 13.722 0.017 1.00 53.97 72 ASP A O 1
#

Sequence (72 aa):
MRNIETRITKTGPDDAGLNQLLTDARMEERRARASAMAARLDSLACHITSRQLNHVETAELLRIARRRSTDD

Organism: NCBI:txid940233

Radius of gyration: 19.8 Å; chains: 1; bounding box: 40×22×57 Å

pLDDT: mean 88.03, std 12.35, range [43.03, 98.25]

Foldseek 3Di:
DDPDDDDDFDADPVRVSVVVVVVVVVVVVVVVVVVVVVVVVVVLVVVCVVVVDDPVRSVVVVVVSVVVVVVD